Protein AF-A0A973PT43-F1 (afdb_monomer_lite)

Radius of gyration: 18.3 Å; chains: 1; bounding box: 54×32×50 Å

Structure (mmCIF, N/CA/C/O backbone):
data_AF-A0A973PT43-F1
#
_entry.id   AF-A0A973PT43-F1
#
loop_
_atom_site.group_PDB
_atom_site.id
_atom_site.type_symbol
_atom_site.label_atom_id
_atom_site.label_alt_id
_atom_site.label_comp_id
_atom_site.label_asym_id
_atom_site.label_entity_id
_atom_site.label_seq_id
_atom_site.pdbx_PDB_ins_code
_atom_site.Cartn_x
_atom_site.Cartn_y
_atom_site.Cartn_z
_atom_site.occupancy
_atom_site.B_iso_or_equiv
_atom_site.auth_seq_id
_atom_site.auth_comp_id
_atom_site.auth_asym_id
_atom_site.auth_atom_id
_atom_site.pdbx_PDB_model_num
ATOM 1 N N . MET A 1 1 ? -30.446 -7.982 18.782 1.00 45.00 1 MET A N 1
ATOM 2 C CA . MET A 1 1 ? -29.387 -9.018 18.792 1.00 45.00 1 MET A CA 1
ATOM 3 C C . MET A 1 1 ? -28.240 -8.523 19.661 1.00 45.00 1 MET A C 1
ATOM 5 O O . MET A 1 1 ? -27.831 -7.384 19.483 1.00 45.00 1 MET A O 1
ATOM 9 N N . ARG A 1 2 ? -27.765 -9.309 20.636 1.00 44.84 2 ARG A N 1
ATOM 10 C CA . ARG A 1 2 ? -26.587 -8.945 21.443 1.00 44.84 2 ARG A CA 1
ATOM 11 C C . ARG A 1 2 ? -25.344 -9.088 20.559 1.00 44.84 2 ARG A C 1
ATOM 13 O O . ARG A 1 2 ? -25.071 -10.194 20.104 1.00 44.84 2 ARG A O 1
ATOM 20 N N . LYS A 1 3 ? -24.634 -7.987 20.291 1.00 53.75 3 LYS A N 1
ATOM 21 C CA . LYS A 1 3 ? -23.315 -8.003 19.641 1.00 53.75 3 LYS A CA 1
ATOM 22 C C . LYS A 1 3 ? -22.402 -8.795 20.581 1.00 53.75 3 LYS A C 1
ATOM 24 O O . LYS A 1 3 ? -22.158 -8.354 21.702 1.00 53.75 3 LYS A O 1
ATOM 29 N N . VAL A 1 4 ? -22.010 -10.008 20.197 1.00 55.84 4 VAL A N 1
ATOM 30 C CA . VAL A 1 4 ? -20.967 -10.740 20.924 1.00 55.84 4 VAL A CA 1
ATOM 31 C C . VAL A 1 4 ? -19.716 -9.885 20.777 1.00 55.84 4 VAL A C 1
ATOM 33 O O . VAL A 1 4 ? -19.223 -9.720 19.666 1.00 55.84 4 VAL A O 1
ATOM 36 N N . ILE A 1 5 ? -19.272 -9.254 21.864 1.00 56.34 5 ILE A N 1
ATOM 37 C CA .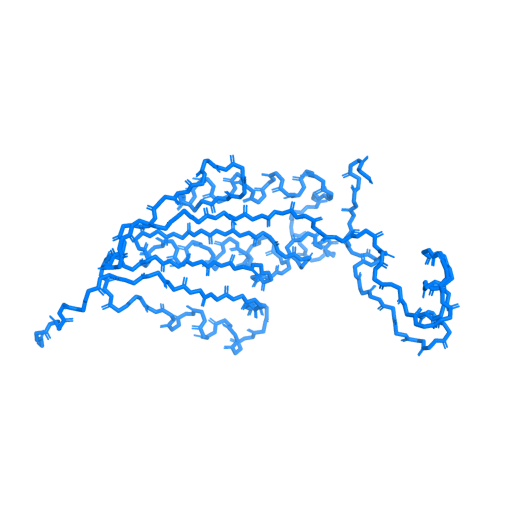 ILE A 1 5 ? -18.057 -8.441 21.844 1.00 56.34 5 ILE A CA 1
ATOM 38 C C . ILE A 1 5 ? -16.894 -9.423 21.765 1.00 56.34 5 ILE A C 1
ATOM 40 O O . ILE A 1 5 ? -16.516 -10.039 22.761 1.00 56.34 5 ILE A O 1
ATOM 44 N N . THR A 1 6 ? -16.370 -9.625 20.562 1.00 77.06 6 THR A N 1
ATOM 45 C CA . THR A 1 6 ? -15.122 -10.356 20.366 1.00 77.06 6 THR A CA 1
ATOM 46 C C . THR A 1 6 ? -13.958 -9.449 20.752 1.00 77.06 6 THR A C 1
ATOM 48 O O . THR A 1 6 ? -14.007 -8.236 20.524 1.00 77.06 6 THR A O 1
ATOM 51 N N . ALA A 1 7 ? -12.908 -10.020 21.344 1.00 88.69 7 ALA A N 1
ATOM 52 C CA . ALA A 1 7 ? -11.686 -9.274 21.633 1.00 88.69 7 ALA A CA 1
ATOM 53 C C . ALA A 1 7 ? -11.130 -8.629 20.343 1.00 88.69 7 ALA A C 1
ATOM 55 O O . ALA A 1 7 ? -11.248 -9.252 19.282 1.00 88.69 7 ALA A O 1
ATOM 56 N N . PRO A 1 8 ? -10.549 -7.416 20.416 1.00 94.25 8 PRO A N 1
ATOM 57 C CA . PRO A 1 8 ? -9.895 -6.778 19.277 1.00 94.25 8 PRO A CA 1
ATOM 58 C C . PRO A 1 8 ? -8.825 -7.671 18.637 1.00 94.25 8 PRO A C 1
ATOM 60 O O . PRO A 1 8 ? -8.112 -8.404 19.329 1.00 94.25 8 PRO A O 1
ATOM 63 N N . ARG A 1 9 ? -8.700 -7.600 17.311 1.00 96.19 9 ARG A N 1
ATOM 64 C CA . ARG A 1 9 ? -7.737 -8.363 16.508 1.00 96.19 9 ARG A CA 1
ATOM 65 C C . ARG A 1 9 ? -6.943 -7.448 15.583 1.00 96.19 9 ARG A C 1
ATOM 67 O O . ARG A 1 9 ? -7.470 -6.469 15.063 1.00 96.19 9 ARG A O 1
ATOM 74 N N . LEU A 1 10 ? -5.704 -7.844 15.317 1.00 97.69 10 LEU A N 1
ATOM 75 C CA . LEU A 1 10 ? -4.910 -7.327 14.209 1.00 97.69 10 LEU A CA 1
ATOM 76 C C . LEU A 1 10 ? -5.123 -8.250 13.005 1.00 97.69 10 LEU A C 1
ATOM 78 O O . LEU A 1 10 ? -4.776 -9.430 13.068 1.00 97.69 10 LEU A O 1
ATOM 82 N N . LEU A 1 11 ? -5.749 -7.733 11.951 1.00 98.25 11 LEU A N 1
ATOM 83 C CA . LEU A 1 11 ? -6.052 -8.456 10.713 1.00 98.25 11 LEU A CA 1
ATOM 84 C C . LEU A 1 11 ? -5.132 -7.986 9.581 1.00 98.25 11 LEU A C 1
ATOM 86 O O . LEU A 1 11 ? -4.508 -6.933 9.689 1.00 98.25 11 LEU A O 1
ATOM 90 N N . GLY A 1 12 ? -5.078 -8.743 8.485 1.00 98.25 12 GLY A N 1
ATOM 91 C CA . GLY A 1 12 ? -4.297 -8.392 7.302 1.00 98.25 12 GLY A CA 1
ATOM 92 C C . GLY A 1 12 ? -4.969 -8.840 6.008 1.00 98.25 12 GLY A C 1
ATOM 93 O O . GLY A 1 12 ? -5.635 -9.876 5.986 1.00 98.25 12 GLY A O 1
ATOM 94 N N . VAL A 1 13 ? -4.793 -8.047 4.956 1.00 98.62 13 VAL A N 1
ATOM 95 C CA . VAL A 1 13 ? -5.200 -8.325 3.574 1.00 98.62 13 VAL A CA 1
ATOM 96 C C . VAL A 1 13 ? -4.211 -7.652 2.611 1.00 98.62 13 VAL A C 1
ATOM 98 O O . VAL A 1 13 ? -3.521 -6.713 3.003 1.00 98.62 13 VAL A O 1
ATOM 101 N N . SER A 1 14 ? -4.140 -8.118 1.372 1.00 98.56 14 SER A N 1
ATOM 102 C CA . SER A 1 14 ? -3.364 -7.542 0.266 1.00 98.56 14 SER A CA 1
ATOM 103 C C . SER A 1 14 ? -4.072 -7.857 -1.055 1.00 98.56 14 SER A C 1
ATOM 105 O O . SER A 1 14 ? -5.112 -8.527 -1.032 1.00 98.56 14 SER A O 1
ATOM 107 N N . ASP A 1 15 ? -3.538 -7.366 -2.174 1.00 98.56 15 ASP A N 1
ATOM 108 C CA . ASP A 1 15 ? -3.941 -7.774 -3.529 1.00 98.56 15 ASP A CA 1
ATOM 109 C C . ASP A 1 15 ? -5.452 -7.609 -3.765 1.00 98.56 15 ASP A C 1
ATOM 111 O O . ASP A 1 15 ? -6.135 -8.460 -4.343 1.00 98.56 15 ASP A O 1
ATOM 115 N N . LEU A 1 16 ? -6.011 -6.499 -3.268 1.00 98.62 16 LEU A N 1
ATOM 116 C CA . LEU A 1 16 ? -7.438 -6.229 -3.414 1.00 98.62 16 LEU A CA 1
ATOM 117 C C . LEU A 1 16 ? -7.797 -5.980 -4.878 1.00 98.62 16 LEU A C 1
ATOM 119 O O . LEU A 1 16 ? -8.887 -6.353 -5.282 1.00 98.62 16 LEU A O 1
ATOM 123 N N . HIS A 1 17 ? -6.933 -5.342 -5.672 1.00 98.44 17 HIS A N 1
ATOM 124 C CA . HIS A 1 17 ? -7.166 -5.024 -7.087 1.00 98.44 17 HIS A CA 1
ATOM 125 C C . HIS A 1 17 ? -8.620 -4.619 -7.402 1.00 98.44 17 HIS A C 1
ATOM 127 O O . HIS A 1 17 ? -9.286 -5.218 -8.248 1.00 98.44 17 HIS A O 1
ATOM 133 N N . VAL A 1 18 ? -9.134 -3.586 -6.729 1.00 98.31 18 VAL A N 1
ATOM 134 C CA . VAL A 1 18 ? -10.574 -3.225 -6.723 1.00 98.31 18 VAL A CA 1
ATOM 135 C C . VAL A 1 18 ? -11.132 -2.723 -8.065 1.00 98.31 18 VAL A C 1
ATOM 137 O O . VAL A 1 18 ? -12.302 -2.343 -8.159 1.00 98.31 18 VAL A O 1
ATOM 140 N N . HIS A 1 19 ? -10.302 -2.718 -9.109 1.00 95.75 19 HIS A N 1
ATOM 141 C CA . HIS A 1 19 ? -10.738 -2.542 -10.488 1.00 95.75 19 HIS A CA 1
ATOM 142 C C . HIS A 1 19 ? -11.522 -3.767 -10.998 1.00 95.75 19 HIS A C 1
ATOM 144 O O . HIS A 1 19 ? -12.354 -3.623 -11.894 1.00 95.75 19 HIS A O 1
ATOM 150 N N . HIS A 1 20 ? -11.287 -4.953 -10.420 1.00 97.56 20 HIS A N 1
ATOM 151 C CA . HIS A 1 20 ? -12.128 -6.129 -10.618 1.00 97.56 20 HIS A CA 1
ATOM 152 C C . HIS A 1 20 ? -13.430 -5.969 -9.815 1.00 97.56 20 HIS A C 1
ATOM 154 O O . HIS A 1 20 ? -13.362 -5.814 -8.589 1.00 97.56 20 HIS A O 1
ATOM 160 N N . PRO A 1 21 ? -14.613 -5.996 -10.460 1.00 97.25 21 PRO A N 1
ATOM 161 C CA . PRO A 1 21 ? -15.893 -5.807 -9.775 1.00 97.25 21 PRO A CA 1
ATOM 162 C C . PRO A 1 21 ? -16.109 -6.772 -8.605 1.00 97.25 21 PRO A C 1
ATOM 164 O O . PRO A 1 21 ? -16.552 -6.354 -7.540 1.00 97.25 21 PRO A O 1
ATOM 167 N N . GLU A 1 22 ? -15.720 -8.034 -8.764 1.00 98.00 22 GLU A N 1
ATOM 168 C CA . GLU A 1 22 ? -15.852 -9.072 -7.742 1.00 98.00 22 GLU A CA 1
ATOM 169 C C . GLU A 1 22 ? -15.010 -8.745 -6.502 1.00 98.00 22 GLU A C 1
ATOM 171 O O . GLU A 1 22 ? -15.463 -8.882 -5.364 1.00 98.00 22 GLU A O 1
ATOM 176 N N . ASN A 1 23 ? -13.795 -8.232 -6.704 1.00 98.50 23 ASN A N 1
ATOM 177 C CA . ASN A 1 23 ? -12.948 -7.815 -5.593 1.00 98.50 23 ASN A CA 1
ATOM 178 C C . ASN A 1 23 ? -13.472 -6.543 -4.925 1.00 98.50 23 ASN A C 1
ATOM 180 O O . ASN A 1 23 ? -13.360 -6.380 -3.707 1.00 98.50 23 ASN A O 1
ATOM 184 N N . ARG A 1 24 ? -14.086 -5.647 -5.704 1.00 98.44 24 ARG A N 1
ATOM 185 C CA . ARG A 1 24 ? -14.760 -4.466 -5.166 1.00 98.44 24 ARG A CA 1
ATOM 186 C C . ARG A 1 24 ? -15.882 -4.868 -4.211 1.00 98.44 24 ARG A C 1
ATOM 188 O O . ARG A 1 24 ? -15.934 -4.349 -3.097 1.00 98.44 24 ARG A O 1
ATOM 195 N N . GLU A 1 25 ? -16.711 -5.836 -4.598 1.00 98.31 25 GLU A N 1
ATOM 196 C CA . GLU A 1 25 ? -17.768 -6.397 -3.747 1.00 98.31 25 GLU A CA 1
ATOM 197 C C . GLU A 1 25 ? -17.196 -7.029 -2.466 1.00 98.31 25 GLU A C 1
ATOM 199 O O . GLU A 1 25 ? -17.730 -6.826 -1.369 1.00 98.31 25 GLU A O 1
ATOM 204 N N . ILE A 1 26 ? -16.060 -7.731 -2.568 1.00 98.31 26 ILE A N 1
ATOM 205 C CA . ILE A 1 26 ? -15.350 -8.265 -1.398 1.00 98.31 26 ILE A CA 1
ATOM 206 C C . ILE A 1 26 ? -14.972 -7.126 -0.444 1.00 98.31 26 ILE A C 1
ATOM 208 O O . ILE A 1 26 ? -15.349 -7.181 0.730 1.00 98.31 26 ILE A O 1
ATOM 212 N N . VAL A 1 27 ? -14.313 -6.067 -0.925 1.00 98.56 27 VAL A N 1
ATOM 213 C CA . VAL A 1 27 ? -13.930 -4.902 -0.102 1.00 98.56 27 VAL A CA 1
ATOM 214 C C . VAL A 1 27 ? -15.157 -4.213 0.506 1.00 98.56 27 VAL A C 1
ATOM 216 O O . VAL A 1 27 ? -15.164 -3.835 1.684 1.00 98.56 27 VAL A O 1
ATOM 219 N N . GLU A 1 28 ? -16.253 -4.110 -0.241 1.00 98.56 28 GLU A N 1
ATOM 220 C CA . GLU A 1 28 ? -17.521 -3.588 0.265 1.00 98.56 28 GLU A CA 1
ATOM 221 C C . GLU A 1 28 ? -18.113 -4.431 1.393 1.00 98.56 28 GLU A C 1
ATOM 223 O O . GLU A 1 28 ? -18.714 -3.862 2.314 1.00 98.56 28 GLU A O 1
ATOM 228 N N . SER A 1 29 ? -17.896 -5.744 1.380 1.00 98.06 29 SER A N 1
ATOM 229 C CA . SER A 1 29 ? -18.350 -6.671 2.419 1.00 98.06 29 SER A CA 1
ATOM 230 C C . SER A 1 29 ? -17.462 -6.685 3.671 1.00 98.06 29 SER A C 1
ATOM 232 O O . SER A 1 29 ? -17.963 -6.987 4.756 1.00 98.06 29 SER A O 1
ATOM 234 N N . LEU A 1 30 ? -16.184 -6.285 3.572 1.00 97.94 30 LEU A N 1
ATOM 235 C CA . LEU A 1 30 ? -15.246 -6.324 4.701 1.00 97.94 30 LEU A CA 1
ATOM 236 C C . LEU A 1 30 ? -15.771 -5.514 5.895 1.00 97.94 30 LEU A C 1
ATOM 238 O O . LEU A 1 30 ? -16.068 -4.318 5.792 1.00 97.94 30 LEU A O 1
ATOM 242 N N . ARG A 1 31 ? -15.896 -6.169 7.051 1.00 97.56 31 ARG A N 1
ATOM 243 C CA . ARG A 1 31 ? -16.274 -5.557 8.330 1.00 97.56 31 ARG A CA 1
ATOM 244 C C . ARG A 1 31 ? -15.338 -6.042 9.429 1.00 97.56 31 ARG A C 1
ATOM 246 O O . ARG A 1 31 ? -14.928 -7.204 9.395 1.00 97.56 31 ARG A O 1
ATOM 253 N N . PRO A 1 32 ? -15.043 -5.195 10.425 1.00 97.44 32 PRO A N 1
ATOM 254 C CA . PRO A 1 32 ? -14.389 -5.672 11.628 1.00 97.44 32 PRO A CA 1
ATOM 255 C C . PRO A 1 32 ? -15.296 -6.658 12.379 1.00 97.44 32 PRO A C 1
ATOM 257 O O . PRO A 1 32 ? -16.524 -6.576 12.313 1.00 97.44 32 PRO A O 1
ATOM 260 N N . GLY A 1 33 ? -14.687 -7.571 13.133 1.00 95.25 33 GLY A N 1
ATOM 261 C CA . GLY A 1 33 ? -15.409 -8.393 14.110 1.00 95.25 33 GLY A CA 1
ATOM 262 C C . GLY A 1 33 ? -15.637 -7.656 15.433 1.00 95.25 33 GLY A C 1
ATOM 263 O O . GLY A 1 33 ? -16.624 -7.913 16.118 1.00 95.25 33 GLY A O 1
ATOM 264 N N . SER A 1 34 ? -14.755 -6.707 15.762 1.00 94.69 34 SER A N 1
ATOM 265 C CA . SER A 1 34 ? -14.805 -5.864 16.961 1.00 94.69 34 SER A CA 1
ATOM 266 C C . SER A 1 34 ? -14.530 -4.402 16.623 1.00 94.69 34 SER A C 1
ATOM 268 O O . SER A 1 34 ? -13.729 -4.118 15.740 1.00 94.69 34 SER A O 1
ATOM 270 N N . ASP A 1 35 ? -15.103 -3.461 17.375 1.00 95.31 35 ASP A N 1
ATOM 271 C CA . ASP A 1 35 ? -14.875 -2.019 17.161 1.00 95.31 35 ASP A CA 1
ATOM 272 C C . ASP A 1 35 ? -13.422 -1.590 17.468 1.00 95.31 35 ASP A C 1
ATOM 274 O O . ASP A 1 35 ? -13.058 -0.446 17.225 1.00 95.31 35 ASP A O 1
ATOM 278 N N . GLY A 1 36 ? -12.591 -2.501 17.994 1.00 96.00 36 GLY A N 1
ATOM 279 C CA . GLY A 1 36 ? -11.149 -2.317 18.175 1.00 96.00 36 GLY A CA 1
ATOM 280 C C . GLY A 1 36 ? -10.270 -3.007 17.126 1.00 96.00 36 GLY A C 1
ATOM 281 O O . GLY A 1 36 ? -9.050 -2.954 17.262 1.00 96.00 36 GLY A O 1
ATOM 282 N N . ASP A 1 37 ? -10.840 -3.682 16.120 1.00 97.81 37 ASP A N 1
ATOM 283 C CA . ASP A 1 37 ? -10.043 -4.394 15.113 1.00 97.81 37 ASP A CA 1
ATOM 284 C C . ASP A 1 37 ? -9.214 -3.408 14.270 1.00 97.81 37 ASP A C 1
ATOM 286 O O . ASP A 1 37 ? -9.718 -2.392 13.777 1.00 97.81 37 ASP A O 1
ATOM 290 N N . TRP A 1 38 ? -7.938 -3.742 14.086 1.00 98.62 38 TRP A N 1
ATOM 291 C CA . TRP A 1 38 ? -7.032 -3.087 13.144 1.00 98.62 38 TRP A CA 1
ATOM 292 C C . TRP A 1 38 ? -6.958 -3.900 11.851 1.00 98.62 38 TRP A C 1
ATOM 294 O O . TRP A 1 38 ? -7.093 -5.126 11.878 1.00 98.62 38 TRP A O 1
ATOM 304 N N . LEU A 1 39 ? -6.694 -3.232 10.730 1.00 98.88 39 LEU A N 1
ATOM 305 C CA . LEU A 1 39 ? -6.482 -3.873 9.434 1.00 98.88 39 LEU A CA 1
ATOM 306 C C . LEU A 1 39 ? -5.163 -3.419 8.805 1.00 98.88 39 LEU A C 1
ATOM 308 O O . LEU A 1 39 ? -4.961 -2.232 8.562 1.00 98.88 39 LEU A O 1
ATOM 312 N N . ILE A 1 40 ? -4.292 -4.376 8.503 1.00 98.94 40 ILE A N 1
ATOM 313 C CA . ILE A 1 40 ? -3.129 -4.180 7.640 1.00 98.94 40 ILE A CA 1
ATOM 314 C C . ILE A 1 40 ? -3.565 -4.388 6.185 1.00 98.94 40 ILE A C 1
ATOM 316 O O . ILE A 1 40 ? -4.216 -5.384 5.874 1.00 98.94 40 ILE A O 1
ATOM 320 N N . VAL A 1 41 ? -3.198 -3.458 5.309 1.00 98.88 41 VAL A N 1
ATOM 321 C CA . VAL A 1 41 ? -3.397 -3.513 3.858 1.00 98.88 41 VAL A CA 1
ATOM 322 C C . VAL A 1 41 ? -2.016 -3.514 3.204 1.00 98.88 41 VAL A C 1
ATOM 324 O O . VAL A 1 41 ? -1.382 -2.469 3.075 1.00 98.88 41 VAL A O 1
ATOM 327 N N . ALA A 1 42 ? -1.516 -4.701 2.874 1.00 98.69 42 ALA A N 1
ATOM 328 C CA . ALA A 1 42 ? -0.142 -4.928 2.433 1.00 98.69 42 ALA A CA 1
ATOM 329 C C . ALA A 1 42 ? -0.013 -4.885 0.901 1.00 98.69 42 ALA A C 1
ATOM 331 O O . ALA A 1 42 ? 0.405 -5.858 0.285 1.00 98.69 42 ALA A O 1
ATOM 332 N N . GLY A 1 43 ? -0.375 -3.745 0.316 1.00 98.25 43 GLY A N 1
ATOM 333 C CA . GLY A 1 43 ? -0.190 -3.456 -1.104 1.00 98.25 43 GLY A CA 1
ATOM 334 C C . GLY A 1 43 ? -1.288 -3.968 -2.028 1.00 98.25 43 GLY A C 1
ATOM 335 O O . GLY A 1 43 ? -2.191 -4.710 -1.627 1.00 98.25 43 GLY A O 1
ATOM 336 N N . ASP A 1 44 ? -1.199 -3.508 -3.273 1.00 98.62 44 ASP A N 1
ATOM 337 C CA . ASP A 1 44 ? -2.025 -3.874 -4.416 1.00 98.62 44 ASP A CA 1
ATOM 338 C C . ASP A 1 44 ? -3.531 -3.698 -4.180 1.00 98.62 44 ASP A C 1
ATOM 340 O O . ASP A 1 44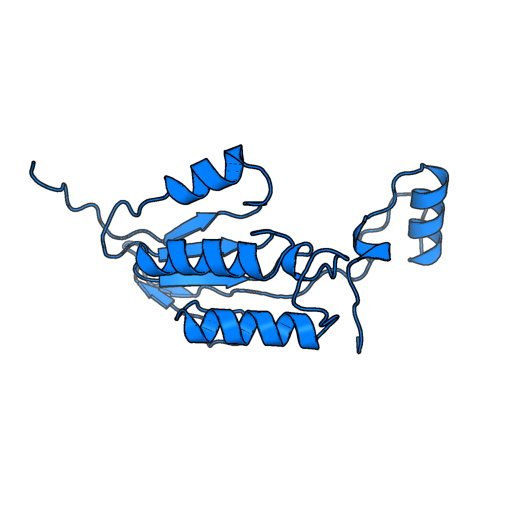 ? -4.380 -4.510 -4.555 1.00 98.62 44 ASP A O 1
ATOM 344 N N . VAL A 1 45 ? -3.900 -2.559 -3.590 1.00 98.75 45 VAL A N 1
ATOM 345 C CA . VAL A 1 45 ? -5.296 -2.123 -3.455 1.00 98.75 45 VAL A CA 1
ATOM 346 C C . VAL A 1 45 ? -5.936 -1.914 -4.830 1.00 98.75 45 VAL A C 1
ATOM 348 O O . VAL A 1 45 ? -7.087 -2.289 -5.065 1.00 98.75 45 VAL A O 1
ATOM 351 N N . GLY A 1 46 ? -5.195 -1.302 -5.747 1.00 97.88 46 GLY A N 1
ATOM 352 C CA . GLY A 1 46 ? -5.624 -0.987 -7.102 1.00 97.88 46 GLY A CA 1
ATOM 353 C C . GLY A 1 46 ? -4.614 -0.093 -7.813 1.00 97.88 46 GLY A C 1
ATOM 354 O O . GLY A 1 46 ? -3.619 0.320 -7.231 1.00 97.88 46 GLY A O 1
ATOM 355 N N . GLU A 1 47 ? -4.891 0.218 -9.078 1.00 97.19 47 GLU A N 1
ATOM 356 C CA . GLU A 1 47 ? -3.978 0.995 -9.932 1.00 97.19 47 GLU A CA 1
ATOM 357 C C . GLU A 1 47 ? -4.351 2.477 -10.006 1.00 97.19 47 GLU A C 1
ATOM 359 O O . GLU A 1 47 ? -3.489 3.342 -10.130 1.00 97.19 47 GLU A O 1
ATOM 364 N N . LEU A 1 48 ? -5.648 2.794 -9.981 1.00 98.12 48 LEU A N 1
ATOM 365 C CA . LEU A 1 48 ? -6.129 4.164 -10.150 1.00 98.12 48 LEU A CA 1
ATOM 366 C C . LEU A 1 48 ? -6.190 4.873 -8.801 1.00 98.12 48 LEU A C 1
ATOM 368 O O . LEU A 1 48 ? -6.795 4.359 -7.858 1.00 98.12 48 LEU A O 1
ATOM 372 N N . SER A 1 49 ? -5.667 6.098 -8.738 1.00 97.81 49 SER A N 1
ATOM 373 C CA . SER A 1 49 ? -5.722 6.944 -7.536 1.00 97.81 49 SER A CA 1
ATOM 374 C C . SER A 1 49 ? -7.129 7.043 -6.925 1.00 97.81 49 SER A C 1
ATOM 376 O O . SER A 1 49 ? -7.290 6.981 -5.707 1.00 97.81 49 SER A O 1
ATOM 378 N N . THR A 1 50 ? -8.167 7.124 -7.761 1.00 98.19 50 THR A N 1
ATOM 379 C CA . THR A 1 50 ? -9.572 7.192 -7.334 1.00 98.19 50 THR A CA 1
ATOM 380 C C . THR A 1 50 ? -10.067 5.908 -6.677 1.00 98.19 50 THR A C 1
ATOM 382 O O . THR A 1 50 ? -10.838 5.967 -5.719 1.00 98.19 50 THR A O 1
ATOM 385 N N . ASP A 1 51 ? -9.630 4.753 -7.175 1.00 98.50 51 ASP A N 1
ATOM 386 C CA . ASP A 1 51 ? -10.016 3.447 -6.641 1.00 98.50 51 ASP A CA 1
ATOM 387 C C . ASP A 1 51 ? -9.283 3.149 -5.331 1.00 98.50 51 ASP A C 1
ATOM 389 O O . ASP A 1 51 ? -9.912 2.723 -4.360 1.00 98.50 51 ASP A O 1
ATOM 393 N N . ILE A 1 52 ? -7.988 3.476 -5.269 1.00 98.75 52 ILE A N 1
ATOM 394 C CA . ILE A 1 52 ? -7.184 3.400 -4.043 1.00 98.75 52 ILE A CA 1
ATOM 395 C C . ILE A 1 52 ? -7.815 4.281 -2.955 1.00 98.75 52 ILE A C 1
ATOM 397 O O . ILE A 1 52 ? -8.088 3.812 -1.848 1.00 98.75 52 ILE A O 1
ATOM 401 N N . ALA A 1 53 ? -8.138 5.538 -3.283 1.00 98.75 53 ALA A N 1
ATOM 402 C CA . ALA A 1 53 ? -8.788 6.468 -2.361 1.00 98.75 53 ALA A CA 1
ATOM 403 C C . ALA A 1 53 ? -10.152 5.964 -1.877 1.00 98.75 53 ALA A C 1
ATOM 405 O O . ALA A 1 53 ? -10.470 6.092 -0.693 1.00 98.75 53 ALA A O 1
ATOM 406 N N . TRP A 1 54 ? -10.965 5.398 -2.771 1.00 98.75 54 TRP A N 1
ATOM 407 C CA . TRP A 1 54 ? -12.256 4.817 -2.411 1.00 98.75 54 TRP A CA 1
ATOM 408 C C . TRP A 1 54 ? -12.092 3.658 -1.419 1.00 98.75 54 TRP A C 1
ATOM 410 O O . TRP A 1 54 ? -12.735 3.664 -0.366 1.00 98.75 54 TRP A O 1
ATOM 420 N N . ALA A 1 55 ? -11.209 2.703 -1.722 1.00 98.88 55 ALA A N 1
ATOM 421 C CA . ALA A 1 55 ? -11.017 1.507 -0.910 1.00 98.88 55 ALA A CA 1
ATOM 422 C C . ALA A 1 55 ? -10.465 1.858 0.477 1.00 98.88 55 ALA A C 1
ATOM 424 O O . ALA A 1 55 ? -11.046 1.469 1.492 1.00 98.88 55 ALA A O 1
ATOM 425 N N . LEU A 1 56 ? -9.397 2.660 0.538 1.00 98.88 56 LEU A N 1
ATOM 426 C CA . LEU A 1 56 ? -8.785 3.058 1.807 1.00 98.88 56 LEU A CA 1
ATOM 427 C C . LEU A 1 56 ? -9.740 3.894 2.663 1.00 98.88 56 LEU A C 1
ATOM 429 O O . LEU A 1 56 ? -9.833 3.659 3.866 1.00 98.88 56 LEU A O 1
ATOM 433 N N . ARG A 1 57 ? -10.526 4.800 2.063 1.00 98.88 57 ARG A N 1
ATOM 434 C CA . ARG A 1 57 ? -11.549 5.573 2.788 1.00 98.88 57 ARG A CA 1
ATOM 435 C C . ARG A 1 57 ? -12.619 4.666 3.382 1.00 98.88 57 ARG A C 1
ATOM 437 O O . ARG A 1 57 ? -13.024 4.852 4.530 1.00 98.88 57 ARG A O 1
ATOM 444 N N . LEU A 1 58 ? -13.078 3.683 2.612 1.00 98.88 58 LEU A N 1
ATOM 445 C CA . LEU A 1 58 ? -14.082 2.732 3.067 1.00 98.88 58 LEU A CA 1
ATOM 446 C C . LEU A 1 58 ? -13.571 1.895 4.242 1.00 98.88 58 LEU A C 1
ATOM 448 O O . LEU A 1 58 ? -14.275 1.760 5.245 1.00 98.88 58 LEU A O 1
ATOM 452 N N . LEU A 1 59 ? -12.350 1.371 4.145 1.00 98.81 59 LEU A N 1
ATOM 453 C CA . LEU A 1 59 ? -11.725 0.583 5.206 1.00 98.81 59 LEU A CA 1
ATOM 454 C C . LEU A 1 59 ? -11.459 1.439 6.452 1.00 98.81 59 LEU A C 1
ATOM 456 O O . LEU A 1 59 ? -11.836 1.036 7.553 1.00 98.81 59 LEU A O 1
ATOM 460 N N . ALA A 1 60 ? -10.917 2.648 6.287 1.00 98.81 60 ALA A N 1
ATOM 461 C CA . ALA A 1 60 ? -10.670 3.584 7.385 1.00 98.81 60 ALA A CA 1
ATOM 462 C C . ALA A 1 60 ? -11.960 3.991 8.116 1.00 98.81 60 ALA A C 1
ATOM 464 O O . ALA A 1 60 ? -11.949 4.186 9.325 1.00 98.81 60 ALA A O 1
ATOM 465 N N . SER A 1 61 ? -13.098 4.051 7.413 1.00 98.62 61 SER A N 1
ATOM 466 C CA . SER A 1 61 ? -14.399 4.330 8.039 1.00 98.62 61 SER A CA 1
ATOM 467 C C . SER A 1 61 ? -14.947 3.187 8.907 1.00 98.62 61 SER A C 1
ATOM 469 O O . SER A 1 61 ? -15.907 3.389 9.651 1.00 98.62 61 SER A O 1
ATOM 471 N N . ARG A 1 62 ? -14.389 1.974 8.787 1.00 98.44 62 ARG A N 1
ATOM 472 C CA . ARG A 1 62 ? -14.921 0.750 9.409 1.00 98.44 62 ARG A CA 1
ATOM 473 C C . ARG A 1 62 ? -14.012 0.196 10.494 1.00 98.44 62 ARG A C 1
ATOM 475 O O . ARG A 1 62 ? -14.518 -0.266 11.510 1.00 98.44 62 ARG A O 1
ATOM 482 N N . PHE A 1 63 ? -12.705 0.183 10.261 1.00 98.69 63 PHE A N 1
ATOM 483 C CA . PHE A 1 63 ? -11.720 -0.373 11.187 1.00 98.69 63 PHE A CA 1
ATOM 484 C C . PHE A 1 63 ? -11.200 0.704 12.139 1.00 98.69 63 PHE A C 1
ATOM 486 O O . PHE A 1 63 ? -11.085 1.868 11.767 1.00 98.69 63 PHE A O 1
ATOM 493 N N . ALA A 1 64 ? -10.842 0.312 13.364 1.00 98.12 64 ALA A N 1
ATOM 494 C CA . ALA A 1 64 ? -10.328 1.244 14.371 1.00 98.12 64 ALA A CA 1
ATOM 495 C C . ALA A 1 64 ? -8.996 1.883 13.942 1.00 98.12 64 ALA A C 1
ATOM 497 O O . ALA A 1 64 ? -8.677 3.021 14.295 1.00 98.12 64 ALA A O 1
ATOM 498 N N . LYS A 1 65 ? -8.205 1.124 13.179 1.00 98.75 65 LYS A N 1
ATOM 499 C CA . LYS A 1 65 ? -6.972 1.571 12.542 1.00 98.75 65 LYS A CA 1
ATOM 500 C C . LYS A 1 65 ? -6.774 0.815 11.239 1.00 98.75 65 LYS A C 1
ATOM 502 O O . LYS A 1 65 ? -6.999 -0.393 11.188 1.00 98.75 65 LYS A O 1
ATOM 507 N N . VAL A 1 66 ? -6.296 1.521 10.224 1.00 98.94 66 VAL A N 1
ATOM 508 C CA . VAL A 1 66 ? -5.778 0.917 9.000 1.00 98.94 66 VAL A CA 1
ATOM 509 C C . VAL A 1 66 ? -4.300 1.271 8.888 1.00 98.94 66 VAL A C 1
ATOM 511 O O . VAL A 1 66 ? -3.925 2.424 9.106 1.00 98.94 66 VAL A O 1
ATOM 514 N N . VAL A 1 67 ? -3.477 0.271 8.589 1.00 98.94 67 VAL A N 1
ATOM 515 C CA . VAL A 1 67 ? -2.047 0.410 8.296 1.00 98.94 67 VAL A CA 1
ATOM 516 C C . VAL A 1 67 ? -1.848 -0.060 6.865 1.00 98.94 67 VAL A C 1
ATOM 518 O O . VAL A 1 67 ? -2.167 -1.202 6.555 1.00 98.94 67 VAL A O 1
ATOM 521 N N . TRP A 1 68 ? -1.355 0.804 5.995 1.00 98.88 68 TRP A N 1
ATOM 522 C CA . TRP A 1 68 ? -1.141 0.516 4.585 1.00 98.88 68 TRP A CA 1
ATOM 523 C C . TRP A 1 68 ? 0.350 0.550 4.253 1.00 98.88 68 TRP A C 1
ATOM 525 O O . TRP A 1 68 ? 1.099 1.370 4.784 1.00 98.88 68 TRP A O 1
ATOM 535 N N . ALA A 1 69 ? 0.764 -0.337 3.357 1.00 98.62 69 ALA A N 1
ATOM 536 C CA . ALA A 1 69 ? 2.022 -0.242 2.631 1.00 98.62 69 ALA A CA 1
ATOM 537 C C . ALA A 1 69 ? 1.718 -0.385 1.129 1.00 98.62 69 ALA A C 1
ATOM 539 O O . ALA A 1 69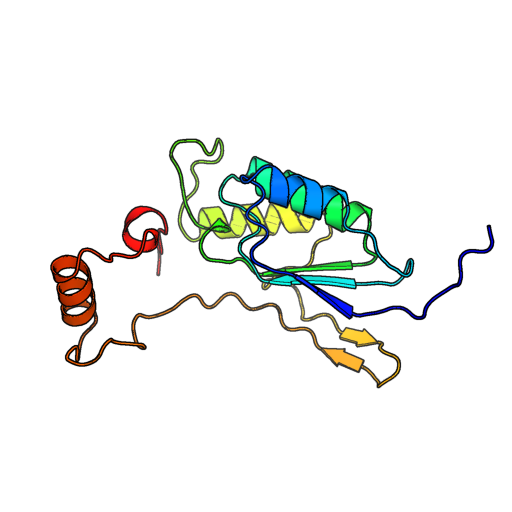 ? 0.837 -1.176 0.788 1.00 98.62 69 ALA A O 1
ATOM 540 N N . PRO A 1 70 ? 2.388 0.369 0.240 1.00 98.44 70 PRO A N 1
ATOM 541 C CA . PRO A 1 70 ? 2.160 0.276 -1.201 1.00 98.44 70 PRO A CA 1
ATOM 542 C C . PRO A 1 70 ? 2.661 -1.055 -1.772 1.00 98.44 70 PRO A C 1
ATOM 544 O O . PRO A 1 70 ? 3.714 -1.550 -1.365 1.00 98.44 70 PRO A O 1
ATOM 547 N N . GLY A 1 71 ? 1.937 -1.583 -2.759 1.00 98.31 71 GLY A N 1
ATOM 548 C CA . GLY A 1 71 ? 2.450 -2.563 -3.709 1.00 98.31 71 GLY A CA 1
ATOM 549 C C . GLY A 1 71 ? 2.948 -1.878 -4.985 1.00 98.31 71 GLY A C 1
ATOM 550 O O . GLY A 1 71 ? 3.053 -0.646 -5.057 1.00 98.31 71 GLY A O 1
ATOM 551 N N . ASN A 1 72 ? 3.288 -2.668 -6.002 1.00 97.88 72 ASN A N 1
ATOM 552 C CA . ASN A 1 72 ? 3.731 -2.137 -7.292 1.00 97.88 72 ASN A CA 1
ATOM 553 C C . ASN A 1 72 ? 2.563 -1.502 -8.062 1.00 97.88 72 ASN A C 1
ATOM 555 O O . ASN A 1 72 ? 2.764 -0.467 -8.705 1.00 97.88 72 ASN A O 1
ATOM 559 N N . HIS A 1 73 ? 1.342 -2.042 -7.945 1.00 98.31 73 HIS A N 1
ATOM 560 C CA . HIS A 1 73 ? 0.187 -1.533 -8.692 1.00 98.31 73 HIS A CA 1
ATOM 561 C C . HIS A 1 73 ? -0.209 -0.120 -8.264 1.00 98.31 73 HIS A C 1
ATOM 563 O O . HIS A 1 73 ? -0.582 0.691 -9.115 1.00 98.31 73 HIS A O 1
ATOM 569 N N . GLU A 1 74 ? -0.073 0.234 -6.983 1.00 98.06 74 GLU A N 1
ATOM 570 C CA . GLU A 1 74 ? -0.303 1.612 -6.550 1.00 98.06 74 GLU A CA 1
ATOM 571 C C . GLU A 1 74 ? 0.651 2.605 -7.216 1.00 98.06 74 GLU A C 1
ATOM 573 O O . GLU A 1 74 ? 0.285 3.764 -7.407 1.00 98.06 74 GLU A O 1
ATOM 578 N N . LEU A 1 75 ? 1.854 2.173 -7.599 1.00 97.62 75 LEU A N 1
ATOM 579 C CA . LEU A 1 75 ? 2.876 3.022 -8.216 1.00 97.62 75 LEU A CA 1
ATOM 580 C C . LEU A 1 75 ? 2.800 3.052 -9.742 1.00 97.62 75 LEU A C 1
ATOM 582 O O . LEU A 1 75 ? 3.478 3.864 -10.380 1.00 97.62 75 LEU A O 1
ATOM 586 N N . TRP A 1 76 ? 1.930 2.241 -10.339 1.00 97.94 76 TRP A N 1
ATOM 587 C CA . TRP A 1 76 ? 1.681 2.302 -11.769 1.00 97.94 76 TRP A CA 1
ATOM 588 C C . TRP A 1 76 ? 1.034 3.618 -12.163 1.00 97.94 76 TRP A C 1
ATOM 590 O O . TRP A 1 76 ? 0.024 4.044 -11.607 1.00 97.94 76 TRP A O 1
ATOM 600 N N . THR A 1 77 ? 1.576 4.248 -13.202 1.00 94.62 77 THR A N 1
ATOM 601 C CA . THR A 1 77 ? 0.965 5.447 -13.786 1.00 94.62 77 THR A CA 1
ATOM 602 C C . THR A 1 77 ? 0.291 5.110 -15.108 1.00 94.62 77 THR A C 1
ATOM 604 O O . THR A 1 77 ? 0.877 5.228 -16.187 1.00 94.62 77 THR A O 1
ATOM 607 N N . THR A 1 78 ? -0.973 4.695 -15.035 1.00 93.56 78 THR A N 1
ATOM 608 C CA . THR A 1 78 ? -1.751 4.283 -16.215 1.00 93.56 78 THR A CA 1
ATOM 609 C C . THR A 1 78 ? -2.358 5.482 -16.942 1.00 93.56 78 THR A C 1
ATOM 611 O O . THR A 1 78 ? -2.600 6.522 -16.340 1.00 93.56 78 THR A O 1
ATOM 614 N N . ALA A 1 79 ? -2.666 5.364 -18.241 1.00 93.75 79 ALA A N 1
ATOM 615 C CA . ALA A 1 79 ? -3.313 6.424 -19.038 1.00 93.75 79 ALA A CA 1
ATOM 616 C C . ALA A 1 79 ? -4.683 6.888 -18.492 1.00 93.75 79 ALA A C 1
ATOM 618 O O . ALA A 1 79 ? -5.111 8.002 -18.779 1.00 93.75 79 ALA A O 1
ATOM 619 N N . ARG A 1 80 ? -5.358 6.034 -17.715 1.00 94.44 80 ARG A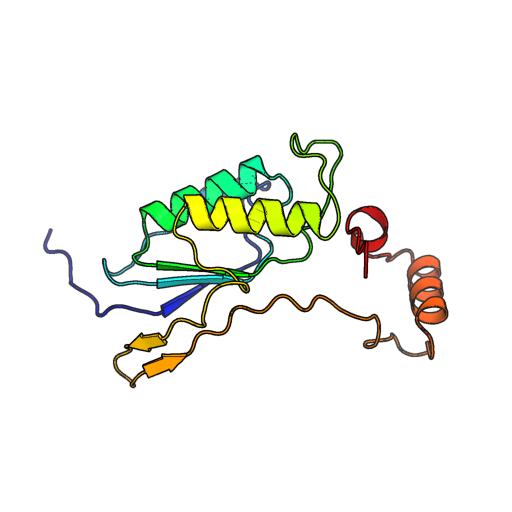 N 1
ATOM 620 C CA . ARG A 1 80 ? -6.707 6.270 -17.185 1.00 94.44 80 ARG A CA 1
ATOM 621 C C . ARG A 1 80 ? -6.709 6.960 -15.822 1.00 94.44 80 ARG A C 1
ATOM 623 O O . ARG A 1 80 ? -7.765 7.413 -15.395 1.00 94.44 80 ARG A O 1
ATOM 630 N N . ASP A 1 81 ? -5.562 7.033 -15.148 1.00 96.12 81 ASP A N 1
ATOM 631 C CA . ASP A 1 81 ? -5.471 7.693 -13.850 1.00 96.12 81 ASP A CA 1
ATOM 632 C C . ASP A 1 81 ? -5.576 9.221 -14.025 1.00 96.12 81 ASP A C 1
ATOM 634 O O . ASP A 1 81 ? -4.773 9.796 -14.777 1.00 96.12 81 ASP A O 1
ATOM 638 N N . PRO A 1 82 ? -6.548 9.893 -13.370 1.00 95.50 82 PRO A N 1
ATOM 639 C CA . PRO A 1 82 ? -6.621 11.353 -13.374 1.00 95.50 82 PRO A CA 1
ATOM 640 C C . PRO A 1 82 ? -5.392 12.003 -12.724 1.00 95.50 82 PRO A C 1
ATOM 642 O O . PRO A 1 82 ? -5.025 13.120 -13.092 1.00 95.50 82 PRO A O 1
ATOM 645 N N . VAL A 1 83 ? -4.729 11.312 -11.793 1.00 96.06 83 VAL A N 1
ATOM 646 C CA . VAL A 1 83 ? -3.466 11.744 -11.195 1.00 96.06 83 VAL A CA 1
ATOM 647 C C . VAL A 1 83 ? -2.317 11.213 -12.048 1.00 96.06 83 VAL A C 1
ATOM 649 O O . VAL A 1 83 ? -2.053 10.015 -12.112 1.00 96.06 83 VAL A O 1
ATOM 652 N N . ARG A 1 84 ? -1.618 12.132 -12.722 1.00 96.12 84 ARG A N 1
ATOM 653 C CA . ARG A 1 84 ? -0.540 11.828 -13.683 1.00 96.12 84 ARG A CA 1
ATOM 654 C C . ARG A 1 84 ? 0.866 11.800 -13.074 1.00 96.12 84 ARG A C 1
ATOM 656 O O . ARG A 1 84 ? 1.832 11.715 -13.830 1.00 96.12 84 ARG A O 1
ATOM 663 N N . LEU A 1 85 ? 0.971 11.901 -11.749 1.00 97.19 85 LEU A N 1
ATOM 664 C CA . LEU A 1 85 ? 2.238 11.824 -11.018 1.00 97.19 85 LEU A CA 1
ATOM 665 C C . LEU A 1 85 ? 2.882 10.446 -11.204 1.00 97.19 85 LEU A C 1
ATOM 667 O O . LEU A 1 85 ? 2.170 9.456 -11.376 1.00 97.19 85 LEU A O 1
ATOM 671 N N . ARG A 1 86 ? 4.216 10.396 -11.148 1.00 97.00 86 ARG A N 1
ATOM 672 C CA . ARG A 1 86 ? 5.053 9.198 -11.342 1.00 97.00 86 ARG A CA 1
ATOM 673 C C . ARG A 1 86 ? 6.108 9.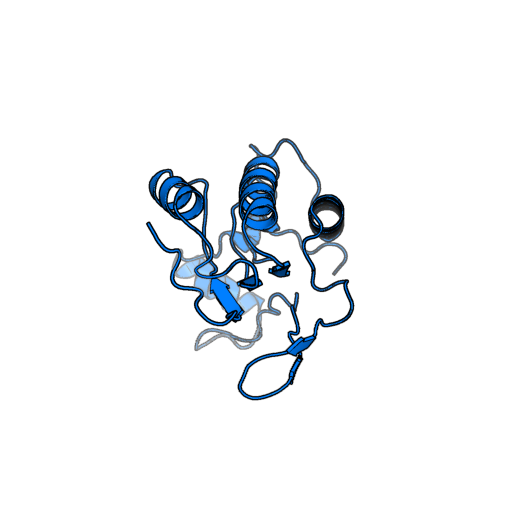103 -10.242 1.00 97.00 86 ARG A C 1
ATOM 675 O O . ARG A 1 86 ? 6.341 10.089 -9.549 1.00 97.00 86 ARG A O 1
ATOM 682 N N . GLY A 1 87 ? 6.748 7.940 -10.115 1.00 96.38 87 GLY A N 1
ATOM 683 C CA . GLY A 1 87 ? 7.896 7.754 -9.225 1.00 96.38 87 GLY A CA 1
ATOM 684 C C . GLY A 1 87 ? 7.612 8.179 -7.791 1.00 96.38 87 GLY A C 1
ATOM 685 O O . GLY A 1 87 ? 6.512 7.954 -7.272 1.00 96.38 87 GLY A O 1
ATOM 686 N N . GLU A 1 88 ? 8.590 8.835 -7.169 1.00 97.62 88 GLU A N 1
ATOM 687 C CA . GLU A 1 88 ? 8.447 9.327 -5.799 1.00 97.62 88 GLU A CA 1
ATOM 688 C C . GLU A 1 88 ? 7.236 10.265 -5.634 1.00 97.62 88 GLU A C 1
ATOM 690 O O . GLU A 1 88 ? 6.513 10.161 -4.644 1.00 97.62 88 GLU A O 1
ATOM 695 N N . GLU A 1 89 ? 6.949 11.144 -6.599 1.00 98.06 89 GLU A N 1
ATOM 696 C CA . GLU A 1 89 ? 5.838 12.101 -6.480 1.00 98.06 89 GLU A CA 1
ATOM 697 C C . GLU A 1 89 ? 4.486 11.396 -6.337 1.00 98.06 89 GLU A C 1
ATOM 699 O O . GLU A 1 89 ? 3.631 11.816 -5.552 1.00 98.06 89 GLU A O 1
ATOM 704 N N . ARG A 1 90 ? 4.296 10.289 -7.065 1.00 98.00 90 ARG A N 1
ATOM 705 C CA . ARG A 1 90 ? 3.092 9.463 -6.947 1.00 98.00 90 ARG A CA 1
ATOM 706 C C . ARG A 1 90 ? 2.999 8.810 -5.575 1.00 98.00 90 ARG A C 1
ATOM 708 O O . ARG A 1 90 ? 1.932 8.839 -4.964 1.00 98.00 90 ARG A O 1
ATOM 715 N N . TYR A 1 91 ? 4.103 8.251 -5.084 1.00 98.31 91 TYR A N 1
ATOM 716 C CA . TYR A 1 91 ? 4.153 7.666 -3.746 1.00 98.31 91 TYR A CA 1
ATOM 717 C C . TYR A 1 91 ? 3.784 8.699 -2.673 1.00 98.31 91 TYR A C 1
ATOM 719 O O . TYR A 1 91 ? 2.895 8.456 -1.858 1.00 98.31 91 TYR A O 1
ATOM 727 N N . ARG A 1 92 ? 4.393 9.890 -2.719 1.00 98.44 92 ARG A N 1
ATOM 728 C CA . ARG A 1 92 ? 4.109 10.978 -1.772 1.00 98.44 92 ARG A CA 1
ATOM 729 C C . ARG A 1 92 ? 2.653 11.421 -1.830 1.00 98.44 92 ARG A C 1
ATOM 731 O O . ARG A 1 92 ? 2.043 11.616 -0.784 1.00 98.44 92 ARG A O 1
ATOM 738 N N . PHE A 1 93 ? 2.069 11.506 -3.024 1.00 98.56 93 PHE A N 1
ATOM 739 C CA . PHE A 1 93 ? 0.641 11.780 -3.175 1.00 98.56 93 PHE A CA 1
ATOM 740 C C . PHE A 1 93 ? -0.234 10.748 -2.443 1.00 98.56 93 PHE A C 1
ATOM 742 O O . PHE A 1 93 ? -1.174 11.125 -1.745 1.00 98.56 93 PHE A O 1
ATOM 749 N N . LEU A 1 94 ? 0.083 9.455 -2.557 1.00 98.69 94 LEU A N 1
ATOM 750 C CA . LEU A 1 94 ? -0.658 8.398 -1.861 1.00 98.69 94 LEU A CA 1
ATOM 751 C C . LEU A 1 94 ? -0.452 8.441 -0.341 1.00 98.69 94 LEU A C 1
ATOM 753 O O . LEU A 1 94 ? -1.399 8.205 0.407 1.00 98.69 94 LEU A O 1
ATOM 757 N N . VAL A 1 95 ? 0.747 8.798 0.126 1.00 98.81 95 VAL A N 1
ATOM 758 C CA . VAL A 1 95 ? 1.011 9.028 1.555 1.00 98.81 95 VAL A CA 1
ATOM 759 C C . VAL A 1 95 ? 0.149 10.172 2.097 1.00 98.81 95 VAL A C 1
ATOM 761 O O . VAL A 1 95 ? -0.471 10.020 3.150 1.00 98.81 95 VAL A O 1
ATOM 764 N N . GLU A 1 96 ? 0.049 11.295 1.381 1.00 98.81 96 GLU A N 1
ATOM 765 C CA . GLU A 1 96 ? -0.808 12.414 1.800 1.00 98.81 96 GLU A CA 1
ATOM 766 C C . GLU A 1 96 ? -2.292 12.029 1.805 1.00 98.81 96 GLU A C 1
ATOM 768 O O . GLU A 1 96 ? -3.002 12.322 2.767 1.00 98.81 96 GLU A O 1
ATOM 773 N N . LEU A 1 97 ? -2.750 11.284 0.795 1.00 98.62 97 LEU A N 1
ATOM 774 C CA . LEU A 1 97 ? -4.100 10.717 0.774 1.00 98.62 97 LEU A CA 1
ATOM 775 C C . LEU A 1 97 ? -4.366 9.842 2.012 1.00 98.62 97 LEU A C 1
ATOM 777 O O . LEU A 1 97 ? -5.411 9.969 2.650 1.00 98.62 97 LEU A O 1
ATOM 781 N N . CYS A 1 98 ? -3.433 8.963 2.380 1.00 98.81 98 CYS A N 1
ATOM 782 C CA . CYS A 1 98 ? -3.546 8.146 3.588 1.00 98.81 98 CYS A CA 1
ATOM 783 C C . CYS A 1 98 ? -3.627 9.010 4.854 1.00 98.81 98 CYS A C 1
ATOM 785 O O . CYS A 1 98 ? -4.479 8.759 5.712 1.00 98.81 98 CYS A O 1
ATOM 787 N N . ARG A 1 99 ? -2.815 10.071 4.942 1.00 98.38 99 ARG A N 1
ATOM 788 C CA . ARG A 1 99 ? -2.832 11.019 6.063 1.00 98.38 99 ARG A CA 1
ATOM 789 C C . ARG A 1 99 ? -4.188 11.710 6.210 1.00 98.38 99 ARG A C 1
ATOM 791 O O . ARG A 1 99 ? -4.705 11.778 7.324 1.00 98.38 99 ARG A O 1
ATOM 798 N N . GLU A 1 100 ? -4.799 12.158 5.112 1.00 98.44 100 GLU A N 1
ATOM 799 C CA . GLU A 1 100 ? -6.151 12.745 5.118 1.00 98.44 100 GLU A CA 1
ATOM 800 C C . GLU A 1 100 ? -7.221 11.771 5.635 1.00 98.44 100 GLU A C 1
ATOM 802 O O . GLU A 1 100 ? -8.222 12.184 6.225 1.00 98.44 100 GLU A O 1
ATOM 807 N N . LEU A 1 101 ? -7.013 10.470 5.427 1.00 98.69 101 LEU A N 1
ATOM 808 C CA . LEU A 1 101 ? -7.917 9.401 5.851 1.00 98.69 101 LEU A CA 1
ATOM 809 C C . LEU A 1 101 ? -7.608 8.857 7.257 1.00 98.69 101 LEU A C 1
ATOM 811 O O . LEU A 1 101 ? -8.363 8.024 7.761 1.00 98.69 101 LEU A O 1
ATOM 815 N N . GLY A 1 102 ? -6.516 9.293 7.893 1.00 98.62 102 GLY A N 1
ATOM 816 C CA . GLY A 1 102 ? -6.037 8.732 9.161 1.00 98.62 102 GLY A CA 1
ATOM 817 C C . GLY A 1 102 ? -5.497 7.298 9.046 1.00 98.62 102 GLY A C 1
ATOM 818 O O . GLY A 1 102 ? -5.472 6.569 10.046 1.00 98.62 102 GLY A O 1
ATOM 819 N N . VAL A 1 103 ? -5.095 6.891 7.838 1.00 98.88 103 VAL A N 1
ATOM 820 C CA . VAL A 1 103 ? -4.439 5.614 7.530 1.00 98.88 103 VAL A CA 1
ATOM 821 C C . VAL A 1 103 ? -2.939 5.767 7.770 1.00 98.88 103 VAL A C 1
ATOM 823 O O . VAL A 1 103 ? -2.336 6.722 7.289 1.00 98.88 103 VAL A O 1
ATOM 826 N N . LEU A 1 104 ? -2.340 4.832 8.512 1.00 98.88 104 LEU A N 1
ATOM 827 C CA . LEU A 1 104 ? -0.896 4.827 8.762 1.00 98.88 104 LEU A CA 1
ATOM 828 C C . LEU A 1 104 ? -0.140 4.262 7.560 1.00 98.88 104 LEU A C 1
ATOM 830 O O . LEU A 1 104 ? -0.622 3.341 6.904 1.00 98.88 104 LEU A O 1
ATOM 834 N N . THR A 1 105 ? 1.049 4.792 7.311 1.00 98.88 105 THR A N 1
ATOM 835 C CA . THR A 1 105 ? 1.891 4.516 6.141 1.00 98.88 105 THR A CA 1
ATOM 836 C C . THR A 1 105 ? 3.309 4.112 6.566 1.00 98.88 105 THR A C 1
ATOM 838 O O . THR A 1 105 ? 3.635 4.207 7.752 1.00 98.88 105 THR A O 1
ATOM 841 N N . PRO A 1 106 ? 4.189 3.708 5.628 1.00 98.69 106 PRO A N 1
ATOM 842 C CA . PRO A 1 106 ? 5.612 3.513 5.918 1.00 98.69 106 PRO A CA 1
ATOM 843 C C . PRO A 1 106 ? 6.339 4.773 6.419 1.00 98.69 106 PRO A C 1
ATOM 845 O O . PRO A 1 106 ? 7.398 4.660 7.027 1.00 98.69 106 PRO A O 1
ATOM 848 N N . GLU A 1 107 ? 5.780 5.967 6.193 1.00 98.56 107 GLU A N 1
ATOM 849 C CA . GLU A 1 107 ? 6.374 7.244 6.619 1.00 98.56 107 GLU A CA 1
ATOM 850 C C . GLU A 1 107 ? 6.022 7.625 8.067 1.00 98.56 107 GLU A C 1
ATOM 852 O O . GLU A 1 107 ? 6.565 8.589 8.611 1.00 98.56 107 GLU A O 1
ATOM 857 N N . ASP A 1 108 ? 5.102 6.894 8.698 1.00 98.56 108 ASP A N 1
ATOM 858 C CA . ASP A 1 108 ? 4.686 7.127 10.077 1.00 98.56 108 ASP A CA 1
ATOM 859 C C . ASP A 1 108 ? 5.532 6.300 11.064 1.00 98.56 108 ASP A C 1
ATOM 861 O O . ASP A 1 108 ? 6.038 5.228 10.719 1.00 98.56 108 ASP A O 1
ATOM 865 N N . PRO A 1 109 ? 5.663 6.732 12.335 1.00 98.31 109 PRO A N 1
ATOM 866 C CA . PRO A 1 109 ? 6.257 5.893 13.368 1.00 98.31 109 PRO A CA 1
ATOM 867 C C . PRO A 1 109 ? 5.540 4.545 13.463 1.00 98.31 109 PRO A C 1
ATOM 869 O O . PRO A 1 109 ? 4.309 4.496 13.498 1.00 98.31 109 PRO A O 1
ATOM 872 N N . TYR A 1 110 ? 6.306 3.458 13.568 1.00 98.56 110 TYR A N 1
ATOM 873 C CA . TYR A 1 110 ? 5.750 2.109 13.654 1.00 98.56 110 TYR A CA 1
ATOM 874 C C . TYR A 1 110 ? 4.766 1.982 14.826 1.00 98.56 110 TYR A C 1
ATOM 876 O O . TYR A 1 110 ? 5.176 2.118 15.986 1.00 98.56 110 TYR A O 1
ATOM 884 N N . PRO A 1 111 ? 3.470 1.733 14.561 1.00 98.25 111 PRO A N 1
ATOM 885 C CA . PRO A 1 111 ? 2.486 1.638 15.622 1.00 98.25 111 PRO A CA 1
ATOM 886 C C . PRO A 1 111 ? 2.656 0.333 16.405 1.00 98.25 111 PRO A C 1
ATOM 888 O O . PRO A 1 111 ? 3.079 -0.695 15.872 1.00 98.25 111 PRO A O 1
ATOM 891 N N . VAL A 1 112 ? 2.273 0.362 17.680 1.00 98.50 112 VAL A N 1
ATOM 892 C CA . VAL A 1 112 ? 2.277 -0.816 18.553 1.00 98.50 112 VAL A CA 1
ATOM 893 C C . VAL A 1 112 ? 0.846 -1.307 18.735 1.00 98.50 112 VAL A C 1
ATOM 895 O O . VAL A 1 112 ? -0.031 -0.567 19.178 1.00 98.50 112 VAL A O 1
ATOM 898 N N . TRP A 1 113 ? 0.611 -2.564 18.377 1.00 97.94 113 TRP A N 1
ATOM 899 C CA . TRP A 1 113 ? -0.633 -3.272 18.632 1.00 97.94 113 TRP A CA 1
ATOM 900 C C . TRP A 1 113 ? -0.592 -3.931 20.013 1.00 97.94 113 TRP A C 1
ATOM 902 O O . TRP A 1 113 ? 0.186 -4.857 20.244 1.00 97.94 113 TRP A O 1
ATOM 912 N N . GLU A 1 114 ? -1.471 -3.492 20.912 1.00 95.75 114 GLU A N 1
ATOM 913 C CA . GLU A 1 114 ? -1.620 -4.046 22.262 1.00 95.75 114 GLU A CA 1
ATOM 914 C C . GLU A 1 114 ? -2.562 -5.260 22.248 1.00 95.75 114 GLU A C 1
ATOM 916 O O . GLU A 1 114 ? -3.753 -5.176 22.556 1.00 95.75 114 GLU A O 1
ATOM 921 N N . GLY A 1 115 ? -2.037 -6.409 21.820 1.00 90.38 115 GLY A N 1
ATOM 922 C CA . GLY A 1 115 ? -2.802 -7.650 21.717 1.00 90.38 115 GLY A CA 1
ATOM 923 C C . GLY A 1 115 ? -2.874 -8.442 23.025 1.00 90.38 115 GLY A C 1
ATOM 924 O O . GLY A 1 115 ? -2.063 -8.282 23.931 1.00 90.38 115 GLY A O 1
ATOM 925 N N . ALA A 1 116 ? -3.779 -9.426 23.087 1.00 87.50 116 ALA A N 1
ATOM 926 C CA . ALA A 1 116 ? -3.908 -10.330 24.242 1.00 87.50 116 ALA A CA 1
ATOM 927 C C . ALA A 1 116 ? -2.633 -11.142 24.565 1.00 87.50 116 ALA A C 1
ATOM 929 O O . ALA A 1 116 ? -2.509 -11.687 25.659 1.00 87.50 116 ALA A O 1
ATOM 930 N N . ARG A 1 117 ? -1.696 -11.245 23.612 1.00 89.75 117 ARG A N 1
ATOM 931 C CA . ARG A 1 117 ? -0.392 -11.912 23.777 1.00 89.75 117 ARG A CA 1
ATOM 932 C C . ARG A 1 117 ? 0.755 -10.937 24.078 1.00 89.75 117 ARG A C 1
ATOM 934 O O . ARG A 1 117 ? 1.905 -11.360 24.079 1.00 89.75 117 ARG A O 1
ATOM 941 N N . GLY A 1 118 ? 0.444 -9.667 24.332 1.00 93.50 118 GLY A N 1
ATOM 942 C CA . GLY A 1 118 ? 1.410 -8.592 24.535 1.00 93.50 118 GLY A CA 1
ATOM 943 C C . GLY A 1 118 ? 1.566 -7.670 23.318 1.00 93.50 118 GLY A C 1
ATOM 944 O O . GLY A 1 118 ? 0.941 -7.910 22.275 1.00 93.50 118 GLY A O 1
ATOM 945 N N . PRO A 1 119 ? 2.388 -6.616 23.465 1.00 97.38 119 PRO A N 1
ATOM 946 C CA . PRO A 1 119 ? 2.606 -5.610 22.434 1.00 97.38 119 PRO A CA 1
ATOM 947 C C . PRO A 1 119 ? 3.346 -6.184 21.222 1.00 97.38 119 PRO A C 1
ATOM 949 O O . PRO A 1 119 ? 4.320 -6.926 21.361 1.00 97.38 119 PRO A O 1
ATOM 952 N N . VAL A 1 120 ? 2.905 -5.800 20.024 1.00 97.56 120 VAL A N 1
ATOM 953 C CA . VAL A 1 120 ? 3.558 -6.117 18.747 1.00 97.56 120 VAL A CA 1
ATOM 954 C C . VAL A 1 120 ? 3.756 -4.831 17.957 1.00 97.56 120 VAL A C 1
ATOM 956 O O . VAL A 1 120 ? 2.785 -4.159 17.618 1.00 97.56 120 VAL A O 1
ATOM 959 N N . THR A 1 121 ? 5.000 -4.499 17.624 1.00 98.44 121 THR A N 1
ATOM 960 C CA . THR A 1 121 ? 5.302 -3.390 16.711 1.00 98.44 121 THR A CA 1
ATOM 961 C C . THR A 1 121 ? 4.987 -3.798 15.275 1.00 98.44 121 THR A C 1
ATOM 963 O O . THR A 1 121 ? 5.494 -4.810 14.793 1.00 98.44 121 THR A O 1
ATOM 966 N N . VAL A 1 122 ? 4.167 -3.006 14.585 1.00 98.50 122 VAL A N 1
ATOM 967 C CA . VAL A 1 122 ? 3.831 -3.200 13.170 1.00 98.50 122 VAL A CA 1
ATOM 968 C C . VAL A 1 122 ? 4.716 -2.278 12.336 1.00 98.50 122 VAL A C 1
ATOM 970 O O . VAL A 1 122 ? 4.650 -1.065 12.489 1.00 98.50 122 VAL A O 1
ATOM 973 N N . ALA A 1 123 ? 5.538 -2.849 11.458 1.00 98.31 123 ALA A N 1
ATOM 974 C CA . ALA A 1 123 ? 6.426 -2.102 10.570 1.00 98.31 123 ALA A CA 1
ATOM 975 C C . ALA A 1 123 ? 5.911 -2.177 9.119 1.00 98.31 123 ALA A C 1
ATOM 977 O O . ALA A 1 123 ? 6.202 -3.162 8.438 1.00 98.31 123 ALA A O 1
ATOM 978 N N . PRO A 1 124 ? 5.114 -1.199 8.640 1.00 97.94 124 PRO A N 1
ATOM 979 C CA . PRO A 1 124 ? 4.802 -1.083 7.217 1.00 97.94 124 PRO A CA 1
ATOM 980 C C . PRO A 1 124 ? 6.061 -0.654 6.456 1.00 97.94 124 PRO A C 1
ATOM 982 O O . PRO A 1 124 ? 6.681 0.347 6.801 1.00 97.94 124 PRO A O 1
ATOM 985 N N . LEU A 1 125 ? 6.455 -1.420 5.439 1.00 97.88 125 LEU A N 1
ATOM 986 C CA . LEU A 1 125 ? 7.688 -1.191 4.686 1.00 97.88 125 LEU A CA 1
ATOM 987 C C . LEU A 1 125 ? 7.383 -0.948 3.211 1.00 97.88 125 LEU A C 1
ATOM 989 O O . LEU A 1 125 ? 6.537 -1.623 2.632 1.00 97.88 125 LEU A O 1
ATOM 993 N N . PHE A 1 126 ? 8.131 -0.031 2.605 1.00 97.50 126 PHE A N 1
ATOM 994 C CA . PHE A 1 126 ? 8.152 0.203 1.167 1.00 97.50 126 PHE A CA 1
ATOM 995 C C . PHE A 1 126 ? 9.595 0.063 0.675 1.00 97.50 126 PHE A C 1
ATOM 997 O O . PHE A 1 126 ? 10.429 0.927 0.931 1.00 97.50 126 PHE A O 1
ATOM 1004 N N . VAL A 1 127 ? 9.903 -1.078 0.050 1.00 95.38 127 VAL A N 1
ATOM 1005 C CA . VAL A 1 127 ? 11.283 -1.452 -0.325 1.00 95.38 127 VAL A CA 1
ATOM 1006 C C . VAL A 1 127 ? 11.453 -1.830 -1.796 1.00 95.38 127 VAL A C 1
ATOM 1008 O O . VAL A 1 127 ? 12.585 -1.903 -2.262 1.00 95.38 127 VAL A O 1
ATOM 1011 N N . LEU A 1 128 ? 10.350 -2.055 -2.523 1.00 95.44 128 LEU A N 1
ATOM 1012 C CA . LEU A 1 128 ? 10.349 -2.571 -3.898 1.00 95.44 128 LEU A CA 1
ATOM 1013 C C . LEU A 1 128 ? 11.291 -3.778 -4.063 1.00 95.44 128 LEU A C 1
ATOM 1015 O O . LEU A 1 128 ? 11.316 -4.683 -3.229 1.00 95.44 128 LEU A O 1
ATOM 1019 N N . TYR A 1 129 ? 12.013 -3.809 -5.176 1.00 95.12 129 TYR A N 1
ATOM 1020 C CA . TYR A 1 129 ? 12.907 -4.862 -5.602 1.00 95.12 129 TYR A CA 1
ATOM 1021 C C . TYR A 1 129 ? 14.050 -4.245 -6.415 1.00 95.12 129 TYR A C 1
ATOM 1023 O O . TYR A 1 129 ? 13.934 -3.158 -6.977 1.00 95.12 129 TYR A O 1
ATOM 1031 N N . ASP A 1 130 ? 15.162 -4.965 -6.499 1.00 94.94 130 ASP A N 1
ATOM 1032 C CA . ASP A 1 130 ? 16.434 -4.484 -7.051 1.00 94.94 130 ASP A CA 1
ATOM 1033 C C . ASP A 1 130 ? 17.009 -5.425 -8.126 1.00 94.94 130 ASP A C 1
ATOM 1035 O O . ASP A 1 130 ? 18.186 -5.353 -8.478 1.00 94.94 130 ASP A O 1
ATOM 1039 N N . TYR A 1 131 ? 16.172 -6.318 -8.670 1.00 94.56 131 TYR A N 1
ATOM 1040 C CA . TYR A 1 131 ? 16.546 -7.326 -9.672 1.00 94.56 131 TYR A CA 1
ATOM 1041 C C . TYR A 1 131 ? 17.640 -8.305 -9.203 1.00 94.56 131 TYR A C 1
ATOM 1043 O O . TYR A 1 131 ? 18.304 -8.938 -10.030 1.00 94.56 131 TYR A O 1
ATOM 1051 N N . THR A 1 132 ? 17.855 -8.462 -7.892 1.00 95.44 132 THR A N 1
ATOM 1052 C CA . THR A 1 132 ? 18.826 -9.439 -7.368 1.00 95.44 132 THR A CA 1
ATOM 1053 C C . THR A 1 132 ? 18.321 -10.879 -7.430 1.00 95.44 132 THR A C 1
ATOM 1055 O O . THR A 1 132 ? 19.131 -11.802 -7.548 1.00 95.44 132 THR A O 1
ATOM 1058 N N . PHE A 1 133 ? 17.000 -11.092 -7.430 1.00 95.12 133 PHE A N 1
ATOM 1059 C CA . PHE A 1 133 ? 16.374 -12.405 -7.625 1.00 95.12 133 PHE A CA 1
ATOM 1060 C C . PHE A 1 133 ? 16.337 -12.765 -9.111 1.00 95.12 133 PHE A C 1
ATOM 1062 O O . PHE A 1 133 ? 15.313 -12.662 -9.784 1.00 95.12 133 PHE A O 1
ATOM 1069 N N . ARG A 1 134 ? 17.500 -13.147 -9.638 1.00 94.06 134 ARG A N 1
ATOM 1070 C CA . ARG A 1 134 ? 17.689 -13.443 -11.060 1.00 94.06 134 ARG A CA 1
ATOM 1071 C C . ARG A 1 134 ? 17.271 -14.875 -11.416 1.00 94.06 134 ARG A C 1
ATOM 1073 O O . ARG A 1 134 ? 17.482 -15.779 -10.605 1.00 94.06 134 ARG A O 1
ATOM 1080 N N . PRO A 1 135 ? 16.718 -15.101 -12.625 1.00 93.50 135 PRO A N 1
ATOM 1081 C CA . PRO A 1 135 ? 16.461 -16.448 -13.119 1.00 93.50 135 PRO A CA 1
ATOM 1082 C C . PRO A 1 135 ? 17.774 -17.211 -13.330 1.00 93.50 135 PRO A C 1
ATOM 1084 O O . PRO A 1 135 ? 18.847 -16.621 -13.492 1.00 93.50 135 PRO A O 1
ATOM 1087 N N . GLU A 1 136 ? 17.681 -18.538 -13.369 1.00 94.75 136 GLU A N 1
ATOM 1088 C CA . GLU A 1 136 ? 18.818 -19.382 -13.724 1.00 94.75 136 GLU A CA 1
ATOM 1089 C C . GLU A 1 136 ? 19.385 -18.971 -15.095 1.00 94.75 136 GLU A C 1
ATOM 1091 O O . GLU A 1 136 ? 18.645 -18.759 -16.055 1.00 94.75 136 GLU A O 1
ATOM 1096 N N . GLY A 1 137 ? 20.710 -18.830 -15.176 1.00 94.06 137 GLY A N 1
ATOM 1097 C CA . GLY A 1 137 ? 21.401 -18.394 -16.392 1.00 94.06 137 GLY A CA 1
ATOM 1098 C C . GLY A 1 137 ? 21.598 -16.880 -16.538 1.00 94.06 137 GLY A C 1
ATOM 1099 O O . GLY A 1 137 ? 22.229 -16.471 -17.510 1.00 94.06 137 GLY A O 1
ATOM 1100 N N . ALA A 1 138 ? 21.129 -16.055 -15.593 1.00 97.00 138 ALA A N 1
ATOM 1101 C CA . ALA A 1 138 ? 21.418 -14.618 -15.555 1.00 97.00 138 ALA A CA 1
ATOM 1102 C C . ALA A 1 138 ? 22.342 -14.241 -14.384 1.00 97.00 138 ALA A C 1
ATOM 1104 O O . ALA A 1 138 ? 22.017 -14.449 -13.213 1.00 97.00 138 ALA A O 1
ATOM 1105 N N . ALA A 1 139 ? 23.480 -13.624 -14.693 1.00 96.12 139 ALA A N 1
ATOM 1106 C CA . ALA A 1 139 ? 24.396 -13.024 -13.728 1.00 96.12 139 ALA A CA 1
ATOM 1107 C C . ALA A 1 139 ? 24.130 -11.523 -13.523 1.00 96.12 139 ALA A C 1
ATOM 1109 O O . ALA A 1 139 ? 24.436 -10.997 -12.449 1.00 96.12 139 ALA A O 1
ATOM 1110 N N . THR A 1 140 ? 23.529 -10.841 -14.505 1.00 96.88 140 THR A N 1
ATOM 1111 C CA . THR A 1 140 ? 23.177 -9.410 -14.422 1.00 96.88 140 THR A CA 1
ATOM 1112 C C . THR A 1 140 ? 21.680 -9.146 -14.606 1.00 96.88 140 THR A C 1
ATOM 1114 O O . THR A 1 140 ? 20.909 -10.036 -14.976 1.00 96.88 140 THR A O 1
ATOM 1117 N N . LYS A 1 141 ? 21.251 -7.907 -14.323 1.00 94.62 141 LYS A N 1
ATOM 1118 C CA . LYS A 1 141 ? 19.876 -7.446 -14.575 1.00 94.62 141 LYS A CA 1
ATOM 1119 C C . LYS A 1 141 ? 19.538 -7.536 -16.065 1.00 94.62 141 LYS A C 1
ATOM 1121 O O . LYS A 1 141 ? 18.479 -8.040 -16.421 1.00 94.62 141 LYS A O 1
ATOM 1126 N N . GLU A 1 142 ? 20.442 -7.077 -16.925 1.00 96.12 142 GLU A N 1
ATOM 1127 C CA . GLU A 1 142 ? 20.269 -7.044 -18.380 1.00 96.12 142 GLU A CA 1
ATOM 1128 C C . GLU A 1 142 ? 20.088 -8.452 -18.947 1.00 96.12 142 GLU A C 1
ATOM 1130 O O . GLU A 1 142 ? 19.229 -8.671 -19.797 1.00 96.12 142 GLU A O 1
ATOM 1135 N N . GLU A 1 143 ? 20.856 -9.423 -18.448 1.00 96.81 143 GLU A N 1
ATOM 1136 C CA . GLU A 1 143 ? 20.696 -10.827 -18.826 1.00 96.81 143 GLU A CA 1
ATOM 1137 C C . GLU A 1 143 ? 19.349 -11.388 -18.366 1.00 96.81 143 GLU A C 1
ATOM 1139 O O . GLU A 1 143 ? 18.685 -12.073 -19.143 1.00 96.81 143 GLU A O 1
ATOM 1144 N N . GLY A 1 144 ? 18.918 -11.061 -17.142 1.00 96.00 144 GLY A N 1
ATOM 1145 C CA . GLY A 1 144 ? 17.608 -11.456 -16.623 1.00 96.00 144 GLY A CA 1
ATOM 1146 C C . GLY A 1 144 ? 16.459 -10.907 -17.470 1.00 96.00 144 GLY A C 1
ATOM 1147 O O . GLY A 1 144 ? 15.575 -11.662 -17.875 1.00 96.00 144 GLY A O 1
ATOM 1148 N N . LEU A 1 145 ? 16.507 -9.616 -17.813 1.00 95.38 145 LEU A N 1
ATOM 1149 C CA . LEU A 1 145 ? 15.518 -8.985 -18.689 1.00 95.38 145 LEU A CA 1
ATOM 1150 C C . LEU A 1 145 ? 15.555 -9.573 -20.101 1.00 95.38 145 LEU A C 1
ATOM 1152 O O . LEU A 1 145 ? 14.504 -9.860 -20.668 1.00 95.38 145 LEU A O 1
ATOM 1156 N N . ARG A 1 146 ? 16.742 -9.821 -20.668 1.00 96.19 146 ARG A N 1
ATOM 1157 C CA . ARG A 1 146 ? 16.869 -10.472 -21.981 1.00 96.19 146 ARG A CA 1
ATOM 1158 C C . ARG A 1 146 ? 16.181 -11.840 -21.991 1.00 96.19 146 ARG A C 1
ATOM 1160 O O . ARG A 1 146 ? 15.423 -12.112 -22.917 1.00 96.19 146 ARG A O 1
ATOM 1167 N N . LEU A 1 147 ? 16.396 -12.666 -20.964 1.00 95.94 147 LEU A N 1
ATOM 1168 C CA . LEU A 1 147 ? 15.726 -13.966 -20.836 1.00 95.94 147 LEU A CA 1
ATOM 1169 C C . LEU A 1 147 ? 14.200 -13.814 -20.725 1.00 95.94 147 LEU A C 1
ATOM 1171 O O . LEU A 1 147 ? 13.466 -14.551 -21.381 1.00 95.94 147 LEU A O 1
ATOM 1175 N N . ALA A 1 148 ? 13.719 -12.836 -19.953 1.00 95.25 148 ALA A N 1
ATOM 1176 C CA . ALA A 1 148 ? 12.293 -12.523 -19.846 1.00 95.25 148 ALA A CA 1
ATOM 1177 C C . ALA A 1 148 ? 11.683 -12.118 -21.205 1.00 95.25 148 ALA A C 1
ATOM 1179 O O . ALA A 1 148 ? 10.616 -12.608 -21.583 1.00 95.25 148 ALA A O 1
ATOM 1180 N N . HIS A 1 149 ? 12.387 -11.284 -21.977 1.00 94.81 149 HIS A N 1
ATOM 1181 C CA . HIS A 1 149 ? 11.983 -10.887 -23.327 1.00 94.81 149 HIS A CA 1
ATOM 1182 C C . HIS A 1 149 ? 11.963 -12.066 -24.307 1.00 94.81 149 HIS A C 1
ATOM 1184 O O . HIS A 1 149 ? 10.994 -12.215 -25.049 1.00 94.81 149 HIS A O 1
ATOM 1190 N N . GLU A 1 150 ? 12.992 -12.916 -24.304 1.00 95.81 150 GLU A N 1
ATOM 1191 C CA . GLU A 1 150 ? 13.067 -14.114 -25.157 1.00 95.81 150 GLU A CA 1
ATOM 1192 C C . GLU A 1 150 ? 11.951 -15.118 -24.847 1.00 95.81 150 GLU A C 1
ATOM 1194 O O . GLU A 1 150 ? 11.405 -15.737 -25.759 1.00 95.81 150 GLU A O 1
ATOM 1199 N N . ALA A 1 151 ? 11.575 -15.241 -23.573 1.00 94.38 151 ALA A N 1
ATOM 1200 C CA . ALA A 1 151 ? 10.457 -16.070 -23.135 1.00 94.38 151 ALA A CA 1
ATOM 1201 C C . ALA A 1 151 ? 9.078 -15.428 -23.386 1.00 94.38 151 ALA A C 1
ATOM 1203 O O . ALA A 1 151 ? 8.060 -16.108 -23.261 1.00 94.38 151 ALA A O 1
ATOM 1204 N N . GLY A 1 152 ? 9.020 -14.134 -23.719 1.00 93.69 152 GLY A N 1
ATOM 1205 C CA . GLY A 1 152 ? 7.771 -13.384 -23.867 1.00 93.69 152 GLY A CA 1
ATOM 1206 C C . GLY A 1 152 ? 7.037 -13.111 -22.547 1.00 93.69 152 GLY A C 1
ATOM 1207 O O . GLY A 1 152 ? 5.837 -12.850 -22.568 1.00 93.69 152 GLY A O 1
ATOM 1208 N N . VAL A 1 153 ? 7.734 -13.171 -21.406 1.00 91.19 153 VAL A N 1
ATOM 1209 C CA . VAL A 1 153 ? 7.171 -12.988 -20.057 1.00 91.19 153 VAL A CA 1
ATOM 1210 C C . VAL A 1 153 ? 7.884 -11.822 -19.377 1.00 91.19 153 VAL A C 1
ATOM 1212 O O . VAL A 1 153 ? 8.802 -12.013 -18.586 1.00 91.19 153 VAL A O 1
ATOM 1215 N N . VAL A 1 154 ? 7.487 -10.597 -19.719 1.00 92.69 154 VAL A N 1
ATOM 1216 C CA . VAL A 1 154 ? 8.063 -9.361 -19.163 1.00 92.69 154 VAL A CA 1
ATOM 1217 C C . VAL A 1 154 ? 7.097 -8.769 -18.145 1.00 92.69 154 VAL A C 1
ATOM 1219 O O . VAL A 1 154 ? 5.894 -8.716 -18.401 1.00 92.69 154 VAL A O 1
ATOM 1222 N N . CYS A 1 155 ? 7.615 -8.326 -16.997 1.00 93.38 155 CYS A N 1
ATOM 1223 C CA . CYS A 1 155 ? 6.797 -7.689 -15.970 1.00 93.38 155 CYS A CA 1
ATOM 1224 C C . CYS A 1 155 ? 6.215 -6.364 -16.484 1.00 93.38 155 CYS A C 1
ATOM 1226 O O . CYS A 1 155 ? 6.924 -5.554 -17.080 1.00 93.38 155 CYS A O 1
ATOM 1228 N N . THR A 1 156 ? 4.933 -6.115 -16.215 1.00 95.50 156 THR A N 1
ATOM 1229 C CA . THR A 1 156 ? 4.268 -4.849 -16.566 1.00 95.50 156 THR A CA 1
ATOM 1230 C C . THR A 1 156 ? 4.905 -3.646 -15.864 1.00 95.50 156 THR A C 1
ATOM 1232 O O . THR A 1 156 ? 4.871 -2.533 -16.395 1.00 95.50 156 THR A O 1
ATOM 1235 N N . ASP A 1 157 ? 5.540 -3.872 -14.711 1.00 95.81 157 ASP A N 1
ATOM 1236 C CA . ASP A 1 157 ? 6.276 -2.847 -13.975 1.00 95.81 157 ASP A CA 1
ATOM 1237 C C . ASP A 1 157 ? 7.326 -2.150 -14.851 1.00 95.81 157 ASP A C 1
ATOM 1239 O O . ASP A 1 157 ? 7.458 -0.934 -14.756 1.00 95.81 157 ASP A O 1
ATOM 1243 N N . GLU A 1 158 ? 7.976 -2.865 -15.784 1.00 94.69 158 GLU A N 1
ATOM 1244 C CA . GLU A 1 158 ? 8.968 -2.288 -16.713 1.00 94.69 158 GLU A CA 1
ATOM 1245 C C . GLU A 1 158 ? 8.403 -1.134 -17.557 1.00 94.69 158 GLU A C 1
ATOM 1247 O O . GLU A 1 158 ? 9.148 -0.292 -18.058 1.00 94.69 158 GLU A O 1
ATOM 1252 N N . ALA A 1 159 ? 7.083 -1.100 -17.746 1.00 94.69 159 ALA A N 1
ATOM 1253 C CA . ALA A 1 159 ? 6.404 -0.085 -18.538 1.00 94.69 159 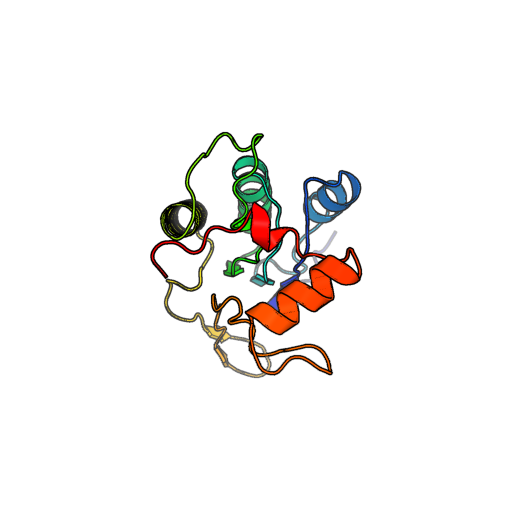ALA A CA 1
ATOM 1254 C C . ALA A 1 159 ? 5.649 0.950 -17.692 1.00 94.69 159 ALA A C 1
ATOM 1256 O O . ALA A 1 159 ? 5.450 2.078 -18.152 1.00 94.69 159 ALA A O 1
ATOM 1257 N N . LEU A 1 160 ? 5.167 0.570 -16.503 1.00 96.31 160 LEU A N 1
ATOM 1258 C CA . LEU A 1 160 ? 4.222 1.382 -15.727 1.00 96.31 160 LEU A CA 1
ATOM 1259 C C . LEU A 1 160 ? 4.769 1.885 -14.391 1.00 96.31 160 LEU A C 1
ATOM 1261 O O . LEU A 1 160 ? 4.268 2.906 -13.904 1.00 96.31 160 LEU A O 1
ATOM 1265 N N . LEU A 1 161 ? 5.765 1.207 -13.817 1.00 96.50 161 LEU A N 1
ATOM 1266 C CA . LEU A 1 161 ? 6.402 1.579 -12.559 1.00 96.50 161 LEU A CA 1
ATOM 1267 C C . LEU A 1 161 ? 7.649 2.416 -12.853 1.00 96.50 161 LEU A C 1
ATOM 1269 O O . LEU A 1 161 ? 8.696 1.927 -13.273 1.00 96.50 161 LEU A O 1
ATOM 1273 N N . PHE A 1 162 ? 7.525 3.715 -12.616 1.00 94.88 162 PHE A N 1
ATOM 1274 C CA . PHE A 1 162 ? 8.638 4.655 -12.718 1.00 94.88 162 PHE A CA 1
ATOM 1275 C C . PHE A 1 162 ? 9.356 4.706 -11.370 1.00 94.88 162 PHE A C 1
ATOM 1277 O O . PHE A 1 162 ? 8.693 4.790 -10.340 1.00 94.88 162 PHE A O 1
ATOM 1284 N N . HIS A 1 163 ? 10.686 4.638 -11.379 1.00 90.19 163 HIS A N 1
ATOM 1285 C CA . HIS A 1 163 ? 11.517 4.586 -10.169 1.00 90.19 163 HIS A CA 1
ATOM 1286 C C . HIS A 1 163 ? 12.247 5.906 -9.890 1.00 90.19 163 HIS A C 1
ATOM 1288 O O . HIS A 1 163 ? 12.827 6.054 -8.819 1.00 90.19 163 HIS A O 1
ATOM 1294 N N . ASP A 1 164 ? 12.141 6.893 -10.789 1.00 91.44 164 ASP A N 1
ATOM 1295 C CA . ASP A 1 164 ? 12.757 8.205 -10.615 1.00 91.44 164 ASP A CA 1
ATOM 1296 C C . ASP A 1 164 ? 12.412 8.823 -9.238 1.00 91.44 164 ASP A C 1
ATOM 1298 O O . ASP A 1 164 ? 11.238 8.812 -8.831 1.00 91.44 164 ASP A O 1
ATOM 1302 N N . PRO A 1 165 ? 13.398 9.402 -8.524 1.00 90.31 165 PRO A N 1
ATOM 1303 C CA . PRO A 1 165 ? 14.790 9.639 -8.941 1.00 90.31 165 PRO A CA 1
ATOM 1304 C C . PRO A 1 165 ? 15.795 8.514 -8.592 1.00 90.31 165 PRO A C 1
ATOM 1306 O O . PRO A 1 165 ? 17.001 8.772 -8.633 1.00 90.31 165 PRO A O 1
ATOM 1309 N N . TYR A 1 166 ? 15.335 7.328 -8.186 1.00 82.00 166 TYR A N 1
ATOM 1310 C CA . TYR A 1 166 ? 16.174 6.225 -7.692 1.00 82.00 166 TYR A CA 1
ATOM 1311 C C . TYR A 1 166 ? 16.600 5.253 -8.788 1.00 82.00 166 TYR A C 1
ATOM 1313 O O . TYR A 1 166 ? 15.926 5.232 -9.836 1.00 82.00 166 TYR A O 1
#

Sequence (166 aa):
MRKVITAPRLLGVSDLHVHHPENREIVESLRPGSDGDWLIVAGDVGELSTDIAWALRLLASRFAKVVWAPGNHELWTTARDPVRLRGEERYRFLVELCRELGVLTPEDPYPVWEGARGPVTVAPLFVLYDYTFRPEGAATKEEGLRLAHEAGVVCTDEALLFHDPY

Foldseek 3Di:
DDLPADPEEEEEDEQLQCVPVVSVVVLVPDAGSHQAYEYEYEENQHQAPVSLLVSLLSVLVHHPAYEYEYDLSQQFQDPPHPDRDHAPRSVVVVVVSCVVSRHHYQVDQFDWDQDPVGIDTHHHDDDYDDCPPADPPDPDSVRRQVVCVVVVNHDCCVPGHDNPPD

Secondary structure (DSSP, 8-state):
-----PPP-EEEE----TTSHHHHHHHHH---SSTT-EEEEES-S-SSHHHHHHHHHHHHTTSSEEEEE--HHHHB--TT-S----HHHHHHHHHHHHHHHT-B-TTS---EEEETTEEEE---------S-SPPTT-SSHHHHHHHHHHHT---THHHHB--TT-

pLDDT: mean 95.28, std 8.36, range [44.84, 98.94]